Protein AF-A0A255Z8L6-F1 (afdb_monomer_lite)

Foldseek 3Di:
DPVVVVVVVCVVVVVVVVVVLVVLLVVLVVLLVVLLVVLVVCVVVVVPPLSVLSPVLSVVLVCLSVCVVVVVHDSLNSSLVSLVSSLVSLQSVLVVVVVVVDDPSSVVSNVSSVVSNVVSVVSVVVVVVVVVVD

Sequence (134 aa):
MAIGYLLLDKKYFGVKKKKTQKLETALHLLTVLVLLLKAFDLYRRDQYIPATIISVLAATALIIITFRRRLGMRSRKAGITCFYLEAPALMAVALVLHREGNEFLPLMFFIAAVIYPVAGFIASKKFKQIKNLY

Structure (mmCIF, N/CA/C/O backbone):
data_AF-A0A255Z8L6-F1
#
_entry.id   AF-A0A255Z8L6-F1
#
loop_
_atom_site.group_PDB
_atom_site.id
_atom_site.type_symbol
_atom_site.label_atom_id
_atom_site.label_alt_id
_atom_site.label_comp_id
_atom_site.label_asym_id
_atom_site.label_entity_id
_atom_site.label_seq_id
_atom_site.pdbx_PDB_ins_code
_atom_site.Cartn_x
_atom_site.Cartn_y
_atom_site.Cartn_z
_atom_site.occupancy
_atom_site.B_iso_or_equiv
_atom_site.auth_seq_id
_atom_site.auth_comp_id
_atom_site.auth_asym_id
_atom_site.auth_atom_id
_atom_site.pdbx_PDB_model_num
ATOM 1 N N . MET A 1 1 ? -23.089 11.102 42.057 1.00 49.28 1 MET A N 1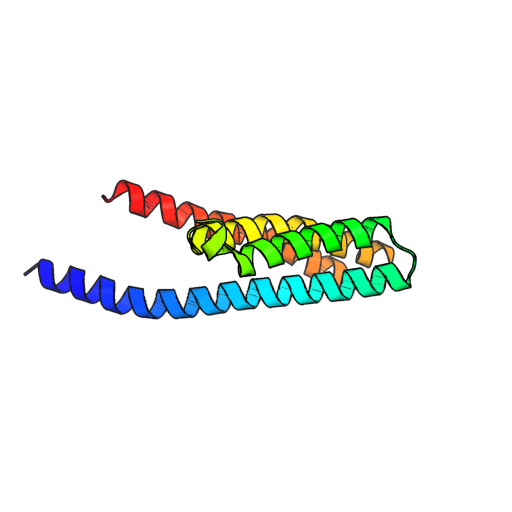
ATOM 2 C CA . MET A 1 1 ? -22.688 12.095 41.026 1.00 49.28 1 MET A CA 1
ATOM 3 C C . MET A 1 1 ? -21.655 11.593 39.996 1.00 49.28 1 MET A C 1
ATOM 5 O O . MET A 1 1 ? -21.303 12.355 39.109 1.00 49.28 1 MET A O 1
ATOM 9 N N . ALA A 1 2 ? -21.202 10.328 40.029 1.00 51.81 2 ALA A N 1
ATOM 10 C CA . ALA A 1 2 ? -20.183 9.811 39.094 1.00 51.81 2 ALA A CA 1
ATOM 11 C C . ALA A 1 2 ? -20.737 9.248 37.760 1.00 51.81 2 ALA A C 1
ATOM 13 O O . ALA A 1 2 ? -20.011 9.135 36.777 1.00 51.81 2 ALA A O 1
ATOM 14 N N . ILE A 1 3 ? -22.036 8.931 37.691 1.00 50.50 3 ILE A N 1
ATOM 15 C CA . ILE A 1 3 ? -22.658 8.275 36.522 1.00 50.50 3 ILE A CA 1
ATOM 16 C C . ILE A 1 3 ? -22.857 9.256 35.345 1.00 50.50 3 ILE A C 1
ATOM 18 O O . ILE A 1 3 ? -22.773 8.862 34.182 1.00 50.50 3 ILE A O 1
ATOM 22 N N . GLY A 1 4 ? -23.044 10.552 35.628 1.00 46.31 4 GLY A N 1
ATOM 23 C CA . GLY A 1 4 ? -23.244 11.588 34.604 1.00 46.31 4 GLY A CA 1
ATOM 24 C C . GLY A 1 4 ? -22.004 11.864 33.742 1.00 46.31 4 GLY A C 1
ATOM 25 O O . GLY A 1 4 ? -22.123 12.029 32.528 1.00 46.31 4 GLY A O 1
ATOM 26 N N . TYR A 1 5 ? -20.804 11.820 34.332 1.00 42.59 5 TYR A N 1
ATOM 27 C CA . TYR A 1 5 ? -19.543 12.023 33.605 1.00 42.59 5 TYR A CA 1
ATOM 28 C C . TYR A 1 5 ? -19.230 10.871 32.635 1.00 42.59 5 TYR A C 1
ATOM 30 O O . TYR A 1 5 ? -18.734 11.100 31.533 1.00 42.59 5 TYR A O 1
ATOM 38 N N . LEU A 1 6 ? -19.616 9.641 32.983 1.00 46.41 6 LEU A N 1
ATOM 39 C CA . LEU A 1 6 ? -19.406 8.442 32.161 1.00 46.41 6 LEU A CA 1
ATOM 40 C C . LEU A 1 6 ? -20.286 8.414 30.894 1.00 46.41 6 LEU A C 1
ATOM 42 O O . LEU A 1 6 ? -19.901 7.851 29.865 1.00 46.41 6 LEU A O 1
ATOM 46 N N . LEU A 1 7 ? -21.462 9.046 30.947 1.00 49.44 7 LEU A N 1
ATOM 47 C CA . LEU A 1 7 ? -22.374 9.173 29.804 1.00 49.44 7 LEU A CA 1
ATOM 48 C C . LEU A 1 7 ? -21.977 10.312 28.857 1.00 49.44 7 LEU A C 1
ATOM 50 O O . LEU A 1 7 ? -22.096 10.155 27.638 1.00 49.44 7 LEU A O 1
ATOM 54 N N . LEU A 1 8 ? -21.455 11.421 29.391 1.00 47.28 8 LEU A N 1
ATOM 55 C CA . LEU A 1 8 ? -20.916 12.521 28.585 1.00 47.28 8 LEU A CA 1
ATOM 56 C C . LEU A 1 8 ? -19.655 12.091 27.822 1.00 47.28 8 LEU A C 1
ATOM 58 O O . LEU A 1 8 ? -19.570 12.324 26.614 1.00 47.28 8 LEU A O 1
ATOM 62 N N . ASP A 1 9 ? -18.744 11.355 28.461 1.00 46.28 9 ASP A N 1
ATOM 63 C CA . ASP A 1 9 ? -17.517 10.882 27.809 1.00 46.28 9 ASP A CA 1
ATOM 64 C C . ASP A 1 9 ? -17.811 9.908 26.646 1.00 46.28 9 ASP A C 1
ATOM 66 O O . ASP A 1 9 ? -17.288 10.053 25.537 1.00 46.28 9 ASP A O 1
ATOM 70 N N . LYS A 1 10 ? -18.779 8.990 26.811 1.00 46.03 10 LYS A N 1
ATOM 71 C CA . LYS A 1 10 ? -19.245 8.100 25.725 1.00 46.03 10 LYS A CA 1
ATOM 72 C C . LYS A 1 10 ? -19.854 8.857 24.538 1.00 46.03 10 LYS A C 1
ATOM 74 O O . LYS A 1 10 ? -19.635 8.457 23.389 1.00 46.03 10 LYS A O 1
ATOM 79 N N . LYS A 1 11 ? -20.614 9.931 24.784 1.00 43.19 11 LYS A N 1
ATOM 80 C CA . LYS A 1 11 ? -21.316 10.686 23.730 1.00 43.19 11 LYS A CA 1
ATOM 81 C C . LYS A 1 11 ? -20.349 11.567 22.928 1.00 43.19 11 LYS A C 1
ATOM 83 O O . LYS A 1 11 ? -20.426 11.571 21.699 1.00 43.19 11 LYS A O 1
ATOM 88 N N . TYR A 1 12 ? -19.373 12.208 23.578 1.00 42.62 12 TYR A N 1
ATOM 89 C CA . TYR A 1 12 ? -18.358 13.030 22.901 1.00 42.62 12 TYR A CA 1
ATOM 90 C C . TYR A 1 12 ? -17.265 12.196 22.200 1.00 42.62 12 TYR A C 1
ATOM 92 O O . TYR A 1 12 ? -16.872 12.525 21.074 1.00 42.62 12 TYR A O 1
ATOM 100 N N . PHE A 1 13 ? -16.839 11.053 22.759 1.00 45.03 13 PHE A N 1
ATOM 101 C CA . PHE A 1 13 ? -15.928 10.135 22.054 1.00 45.03 13 PHE A CA 1
ATOM 102 C C . PHE A 1 13 ? -16.596 9.385 20.894 1.00 45.03 13 PHE A C 1
ATOM 104 O O . PHE A 1 13 ? -15.925 9.048 19.913 1.00 45.03 13 PHE A O 1
ATOM 111 N N . GLY A 1 14 ? -17.904 9.122 20.969 1.00 43.81 14 GLY A N 1
ATOM 112 C CA . GLY A 1 14 ? -18.655 8.422 19.922 1.00 43.81 14 GLY A CA 1
ATOM 113 C C . GLY A 1 14 ? -18.737 9.192 18.598 1.00 43.81 14 GLY A C 1
ATOM 114 O O . GLY A 1 14 ? -18.642 8.587 17.527 1.00 43.81 14 GLY A O 1
ATOM 115 N N . VAL A 1 15 ? -18.851 10.525 18.651 1.00 43.09 15 VAL A N 1
ATOM 116 C CA . VAL A 1 15 ? -18.950 11.385 17.456 1.00 43.09 15 VAL A CA 1
ATOM 117 C C . VAL A 1 15 ? -17.577 11.610 16.805 1.00 43.09 15 VAL A C 1
ATOM 119 O O . VAL A 1 15 ? -17.466 11.518 15.580 1.00 43.09 15 VAL A O 1
ATOM 122 N N . LYS A 1 16 ? -16.504 11.793 17.598 1.00 50.25 16 LYS A N 1
ATOM 123 C CA . LYS A 1 16 ? -15.120 11.854 17.078 1.00 50.25 16 LYS A CA 1
ATOM 124 C C . LYS A 1 16 ? -14.688 10.532 16.427 1.00 50.25 16 LYS A C 1
ATOM 126 O O . LYS A 1 16 ? -14.141 10.556 15.326 1.00 50.25 16 LYS A O 1
ATOM 131 N N . LYS A 1 17 ? -15.012 9.380 17.037 1.00 54.88 17 LYS A N 1
ATOM 132 C CA . LYS A 1 17 ? -14.676 8.041 16.503 1.00 54.88 17 LYS A CA 1
ATOM 133 C C . LYS A 1 17 ? -15.266 7.756 15.118 1.00 54.88 17 LYS A C 1
ATOM 135 O O . LYS A 1 17 ? -14.620 7.099 14.306 1.00 54.88 17 LYS A O 1
AT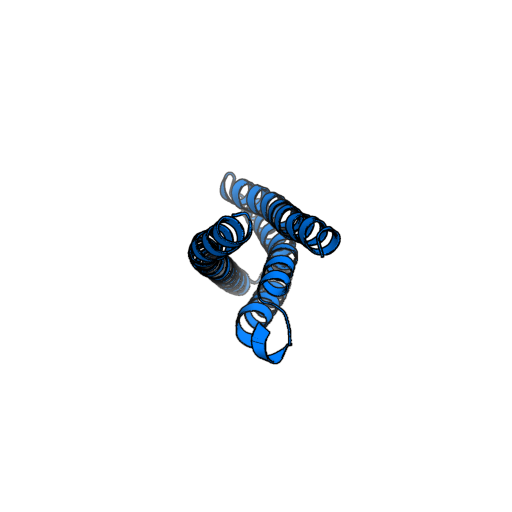OM 140 N N . LYS A 1 18 ? -16.484 8.231 14.826 1.00 61.25 18 LYS A N 1
ATOM 141 C CA . LYS A 1 18 ? -17.123 7.999 13.516 1.00 61.25 18 LYS A CA 1
ATOM 142 C C . LYS A 1 18 ? -16.447 8.784 12.389 1.00 61.25 18 LYS A C 1
ATOM 144 O O . LYS A 1 18 ? -16.321 8.256 11.286 1.00 61.25 18 LYS A O 1
ATOM 149 N N . LYS A 1 19 ? -16.000 10.021 12.650 1.00 69.94 19 LYS A N 1
ATOM 150 C CA . LYS A 1 19 ? -15.289 10.837 11.648 1.00 69.94 19 LYS A CA 1
ATOM 151 C C . LYS A 1 19 ? -13.911 10.253 11.322 1.00 69.94 19 LYS A C 1
ATOM 153 O O . LYS A 1 19 ? -13.592 10.110 10.146 1.00 69.94 19 LYS A O 1
ATOM 158 N N . THR A 1 20 ? -13.148 9.826 12.332 1.00 75.31 20 THR A N 1
ATOM 159 C CA . THR A 1 20 ? -11.819 9.222 12.117 1.00 75.31 20 THR A CA 1
ATOM 160 C C . THR A 1 20 ? -11.897 7.916 11.330 1.00 75.31 20 THR A C 1
ATOM 162 O O . THR A 1 20 ? -11.067 7.677 10.465 1.00 75.31 20 THR A O 1
ATOM 165 N N . GLN A 1 21 ? -12.933 7.103 11.556 1.00 80.19 21 GLN A N 1
ATOM 166 C CA . GLN A 1 21 ? -13.110 5.836 10.842 1.00 80.19 21 GLN A CA 1
ATOM 167 C C . GLN A 1 21 ? -13.451 6.023 9.352 1.00 80.19 21 GLN A C 1
ATOM 169 O O . GLN A 1 21 ? -13.038 5.218 8.515 1.00 80.19 21 GLN A O 1
ATOM 174 N N . LYS A 1 22 ? -14.216 7.070 9.007 1.00 86.31 22 LYS A N 1
ATOM 175 C CA . LYS A 1 22 ? -14.480 7.421 7.603 1.00 86.31 22 LYS A CA 1
ATOM 176 C C . LYS A 1 22 ? -13.199 7.870 6.904 1.00 86.31 22 LYS A C 1
ATOM 178 O O . LYS A 1 22 ? -12.953 7.417 5.795 1.00 86.31 22 LYS A O 1
ATOM 183 N N . LEU A 1 23 ? -12.388 8.694 7.572 1.00 88.31 23 LEU A N 1
ATOM 184 C CA . LEU A 1 23 ? -11.101 9.152 7.048 1.00 88.31 23 LEU A CA 1
ATOM 185 C C . LEU A 1 23 ? -10.127 7.984 6.837 1.00 88.31 23 LEU A C 1
ATOM 187 O O . LEU A 1 23 ? -9.535 7.882 5.775 1.00 88.31 23 LEU A O 1
ATOM 191 N N . GLU A 1 24 ? -10.022 7.069 7.803 1.00 89.06 24 GLU A N 1
ATOM 192 C CA . GLU A 1 24 ? -9.200 5.854 7.692 1.00 89.06 24 GLU A CA 1
ATOM 193 C C . GLU A 1 24 ? -9.652 4.977 6.516 1.00 89.06 24 GLU A C 1
ATOM 195 O O . GLU A 1 24 ? -8.843 4.559 5.697 1.00 89.06 24 GLU A O 1
ATOM 200 N N . THR A 1 25 ? -10.965 4.761 6.368 1.00 90.81 25 THR A N 1
ATOM 201 C CA . THR A 1 25 ? -11.499 3.998 5.226 1.00 90.81 25 THR A CA 1
ATOM 202 C C . THR A 1 25 ? -11.209 4.702 3.894 1.00 90.81 25 THR A C 1
ATOM 204 O O . THR A 1 25 ? -10.882 4.035 2.918 1.00 90.81 25 THR A O 1
ATOM 207 N N . ALA A 1 26 ? -11.321 6.034 3.846 1.00 93.50 26 ALA A N 1
ATOM 208 C CA . ALA A 1 26 ? -11.014 6.818 2.652 1.00 93.50 26 ALA A CA 1
ATOM 209 C C . ALA A 1 26 ? -9.520 6.776 2.304 1.00 93.50 26 ALA A C 1
ATOM 211 O O . ALA A 1 26 ? -9.186 6.670 1.129 1.00 93.50 26 ALA A O 1
ATOM 212 N N . LEU A 1 27 ? -8.640 6.800 3.311 1.00 94.81 27 LEU A N 1
ATOM 213 C CA . LEU A 1 27 ? -7.197 6.667 3.132 1.00 94.81 27 LEU A CA 1
ATOM 214 C C . LEU A 1 27 ? -6.854 5.321 2.489 1.00 94.81 27 LEU A C 1
ATOM 216 O O . LEU A 1 27 ? -6.220 5.310 1.444 1.00 94.81 27 LEU A O 1
ATOM 220 N N . HIS A 1 28 ? -7.337 4.209 3.049 1.00 95.38 28 HIS A N 1
ATOM 221 C CA . HIS A 1 28 ? -7.113 2.880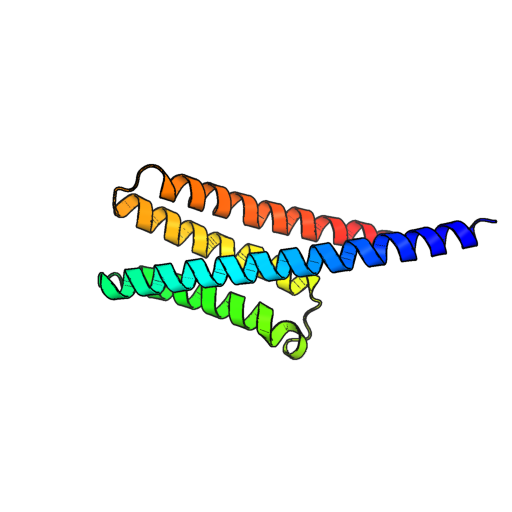 2.471 1.00 95.38 28 HIS A CA 1
ATOM 222 C C . HIS A 1 28 ? -7.659 2.769 1.042 1.00 95.38 28 HIS A C 1
ATOM 224 O O . HIS A 1 28 ? -6.996 2.245 0.154 1.00 95.38 28 HIS A O 1
ATOM 230 N N . LEU A 1 29 ? -8.853 3.317 0.786 1.00 96.06 29 LEU A N 1
ATOM 231 C CA . LEU A 1 29 ? -9.436 3.319 -0.556 1.00 96.06 29 LEU A CA 1
ATOM 232 C C . LEU A 1 29 ? -8.574 4.109 -1.555 1.00 96.06 29 LEU A C 1
ATOM 234 O O . LEU A 1 29 ? -8.360 3.646 -2.673 1.00 96.06 29 LEU A O 1
ATOM 238 N N . LEU A 1 30 ? -8.062 5.274 -1.146 1.00 96.88 30 LEU A N 1
ATOM 239 C CA . LEU A 1 30 ? -7.160 6.086 -1.960 1.00 96.88 30 LEU A CA 1
ATOM 240 C C . LEU A 1 30 ? -5.847 5.344 -2.233 1.00 96.88 30 LEU A C 1
ATOM 242 O O . LEU A 1 30 ? -5.392 5.308 -3.372 1.00 96.88 30 LEU A O 1
ATOM 246 N N . THR A 1 31 ? -5.268 4.707 -1.216 1.00 96.81 31 THR A N 1
ATOM 247 C CA . THR A 1 31 ? -4.032 3.927 -1.347 1.00 96.81 31 THR A CA 1
ATOM 248 C C . THR A 1 31 ? -4.213 2.758 -2.303 1.00 96.81 31 THR A C 1
ATOM 250 O O . THR A 1 31 ? -3.411 2.588 -3.217 1.00 96.81 31 THR A O 1
ATOM 253 N N . VAL A 1 32 ? -5.298 1.997 -2.165 1.00 97.62 32 VAL A N 1
ATOM 254 C CA . VAL A 1 32 ? -5.641 0.911 -3.091 1.00 97.62 32 VAL A CA 1
ATOM 255 C C . VAL A 1 32 ? -5.799 1.428 -4.520 1.00 97.62 32 VAL A C 1
ATOM 257 O O . VAL A 1 32 ? -5.279 0.808 -5.444 1.00 97.62 32 VAL A O 1
ATOM 260 N N . LEU A 1 33 ? -6.463 2.571 -4.717 1.00 97.50 33 LEU A N 1
ATOM 261 C CA . LEU A 1 33 ? -6.611 3.170 -6.043 1.00 97.50 33 LEU A CA 1
ATOM 262 C C . LEU A 1 33 ? -5.248 3.524 -6.657 1.00 97.50 33 LEU A C 1
ATOM 264 O O . LEU A 1 33 ? -4.991 3.176 -7.807 1.00 97.50 33 LEU A O 1
ATOM 268 N N . VAL A 1 34 ? -4.354 4.152 -5.887 1.00 97.44 34 VAL A N 1
ATOM 269 C CA . VAL A 1 34 ? -2.988 4.480 -6.332 1.00 97.44 34 VAL A CA 1
ATOM 270 C C . VAL A 1 34 ? -2.194 3.215 -6.679 1.00 97.44 34 VAL A C 1
ATOM 272 O O . VAL A 1 34 ? -1.533 3.176 -7.717 1.00 97.44 34 VAL A O 1
ATOM 275 N N . LEU A 1 35 ? -2.289 2.161 -5.861 1.00 97.81 35 LEU A N 1
ATOM 276 C CA . LEU A 1 35 ? -1.625 0.880 -6.122 1.00 97.81 35 LEU A CA 1
ATOM 277 C C . LEU A 1 35 ? -2.145 0.215 -7.403 1.00 97.81 35 LEU A C 1
ATOM 279 O O . LEU A 1 35 ? -1.346 -0.279 -8.194 1.00 97.81 35 LEU A O 1
ATOM 283 N N . LEU A 1 36 ? -3.460 0.230 -7.638 1.00 97.88 36 LEU A N 1
ATOM 284 C CA . LEU A 1 36 ? -4.062 -0.320 -8.857 1.00 97.88 36 LEU A CA 1
ATOM 285 C C . LEU A 1 36 ? -3.649 0.468 -10.104 1.00 97.88 36 LEU A C 1
ATOM 287 O O . LEU A 1 36 ? -3.311 -0.141 -11.117 1.00 97.88 36 LEU A O 1
ATOM 291 N N . LEU A 1 37 ? -3.617 1.802 -10.024 1.00 97.75 37 LEU A N 1
ATOM 292 C CA . LEU A 1 37 ? -3.129 2.648 -11.116 1.00 97.75 37 LEU A CA 1
ATOM 293 C C . LEU A 1 37 ? -1.658 2.358 -11.432 1.00 97.75 37 LEU A C 1
ATOM 295 O O . LEU A 1 37 ? -1.304 2.220 -12.603 1.00 97.75 37 LEU A O 1
ATOM 299 N N . LYS A 1 38 ? -0.806 2.203 -10.409 1.00 96.94 38 LYS A N 1
ATOM 300 C CA . LYS A 1 38 ? 0.604 1.860 -10.633 1.00 96.94 38 LYS A CA 1
ATOM 301 C C . LYS A 1 38 ? 0.767 0.438 -11.169 1.00 96.94 38 LYS A C 1
ATOM 303 O O . LYS A 1 38 ? 1.570 0.237 -12.070 1.00 96.94 38 LYS A O 1
ATOM 308 N N . ALA A 1 39 ? -0.006 -0.536 -10.689 1.00 97.81 39 ALA A N 1
ATOM 309 C CA . ALA A 1 39 ? 0.000 -1.887 -11.250 1.00 97.81 39 ALA A CA 1
ATOM 310 C C . ALA A 1 39 ? -0.401 -1.885 -12.735 1.00 97.81 39 ALA A C 1
ATOM 312 O O . ALA A 1 39 ? 0.228 -2.566 -13.538 1.00 97.81 39 ALA A O 1
ATOM 313 N N . PHE A 1 40 ? -1.399 -1.081 -13.116 1.00 98.06 40 PHE A N 1
ATOM 314 C CA . PHE A 1 40 ? -1.801 -0.914 -14.512 1.00 98.06 40 PHE A CA 1
ATOM 315 C C . PHE A 1 40 ? -0.695 -0.285 -15.374 1.00 98.06 40 PHE A C 1
ATOM 317 O O . PHE A 1 40 ? -0.407 -0.794 -16.455 1.00 98.06 40 PHE A O 1
ATOM 324 N N . ASP A 1 41 ? -0.028 0.769 -14.890 1.00 97.38 41 ASP A N 1
ATOM 325 C CA . ASP A 1 41 ? 1.158 1.345 -15.549 1.00 97.38 41 ASP A CA 1
ATOM 326 C C . ASP A 1 41 ? 2.275 0.301 -15.722 1.00 97.38 41 ASP A C 1
ATOM 328 O O . ASP A 1 41 ? 2.877 0.218 -16.788 1.00 97.38 41 ASP A O 1
ATOM 332 N N . LEU A 1 42 ? 2.497 -0.566 -14.730 1.00 97.31 42 LEU A N 1
ATOM 333 C CA . LEU A 1 42 ? 3.504 -1.629 -14.814 1.00 97.31 42 LEU A CA 1
ATOM 334 C C . LEU A 1 42 ? 3.151 -2.727 -15.818 1.00 97.31 42 LEU A C 1
ATOM 336 O O . LEU A 1 42 ? 4.038 -3.188 -16.534 1.00 97.31 42 LEU A O 1
ATOM 340 N N . TYR A 1 43 ? 1.875 -3.106 -15.924 1.00 98.19 43 TYR A N 1
ATOM 341 C CA . TYR A 1 43 ? 1.420 -4.017 -16.977 1.00 98.19 43 TYR A CA 1
ATOM 342 C C . TYR A 1 43 ? 1.660 -3.437 -18.373 1.00 98.19 43 TYR A C 1
ATOM 344 O O . TYR A 1 43 ? 2.055 -4.171 -19.271 1.00 98.19 43 TYR A O 1
ATOM 352 N N . ARG A 1 44 ? 1.490 -2.120 -18.557 1.00 97.75 44 ARG A N 1
ATOM 353 C CA . ARG A 1 44 ? 1.781 -1.448 -19.836 1.00 97.75 44 ARG A CA 1
ATOM 354 C C . ARG A 1 44 ? 3.270 -1.393 -20.184 1.00 97.75 44 ARG A C 1
ATOM 356 O O . ARG A 1 44 ? 3.591 -1.146 -21.340 1.00 97.75 44 ARG A O 1
ATOM 363 N N . ARG A 1 45 ? 4.155 -1.576 -19.201 1.00 95.69 45 ARG A N 1
ATOM 364 C CA . ARG A 1 45 ? 5.621 -1.572 -19.353 1.00 95.69 45 ARG A CA 1
ATOM 365 C C . ARG A 1 45 ? 6.219 -2.983 -19.350 1.00 95.69 45 ARG A C 1
ATOM 367 O O . ARG A 1 45 ? 7.410 -3.128 -19.090 1.00 95.69 45 ARG A O 1
ATOM 374 N N . ASP A 1 46 ? 5.392 -4.014 -19.532 1.00 96.50 46 ASP A N 1
ATOM 375 C CA . ASP A 1 46 ? 5.790 -5.429 -19.516 1.00 96.50 46 ASP A CA 1
ATOM 376 C C . ASP A 1 46 ? 6.447 -5.900 -18.202 1.00 96.50 46 ASP A C 1
ATOM 378 O O . ASP A 1 46 ? 7.102 -6.942 -18.134 1.00 96.50 46 ASP A O 1
ATOM 382 N N . GLN A 1 47 ? 6.240 -5.172 -17.100 1.00 96.12 47 GLN A N 1
ATOM 383 C CA . GLN A 1 47 ? 6.746 -5.540 -15.776 1.00 96.12 47 GLN A CA 1
ATOM 384 C C . GLN A 1 47 ? 5.723 -6.401 -15.022 1.00 96.12 47 GLN A C 1
ATOM 386 O O . GLN A 1 47 ? 5.222 -6.037 -13.956 1.00 96.12 47 GLN A O 1
ATOM 391 N N . TYR A 1 48 ? 5.416 -7.575 -15.577 1.00 96.94 48 TYR A N 1
ATOM 392 C CA . TYR A 1 48 ? 4.332 -8.449 -15.110 1.00 96.94 48 TYR A CA 1
ATOM 393 C C . TYR A 1 48 ? 4.488 -8.922 -13.662 1.00 96.94 48 TYR A C 1
ATOM 395 O O . TYR A 1 48 ? 3.511 -8.948 -12.914 1.00 96.94 48 TYR A O 1
ATOM 403 N N . ILE A 1 49 ? 5.706 -9.275 -13.241 1.00 96.38 49 ILE A N 1
ATOM 404 C CA . ILE A 1 49 ? 5.964 -9.798 -11.890 1.00 96.38 49 ILE A CA 1
ATOM 405 C C . ILE A 1 49 ? 5.598 -8.763 -10.809 1.00 96.38 49 ILE A C 1
ATOM 407 O O . ILE A 1 49 ? 4.720 -9.055 -9.991 1.00 96.38 49 ILE A O 1
ATOM 411 N N . PRO A 1 50 ? 6.191 -7.549 -10.778 1.00 96.19 50 PRO A N 1
ATOM 412 C CA . PRO A 1 50 ? 5.819 -6.555 -9.774 1.00 96.19 50 PRO A CA 1
ATOM 413 C C . PRO A 1 50 ? 4.369 -6.083 -9.934 1.00 96.19 50 PRO A C 1
ATOM 415 O O . PRO A 1 50 ? 3.697 -5.883 -8.922 1.00 96.19 50 PRO A O 1
ATOM 418 N N . ALA A 1 51 ? 3.859 -5.971 -11.169 1.00 97.44 51 ALA A N 1
ATOM 419 C CA . ALA A 1 51 ? 2.462 -5.617 -11.418 1.00 97.44 51 ALA A CA 1
ATOM 420 C C . ALA A 1 51 ? 1.495 -6.613 -10.760 1.00 97.44 51 ALA A C 1
ATOM 422 O O . ALA A 1 51 ? 0.548 -6.205 -10.086 1.00 97.44 51 ALA A O 1
ATOM 423 N N . THR A 1 52 ? 1.772 -7.913 -10.883 1.00 97.81 52 THR A N 1
ATOM 424 C CA . THR A 1 52 ? 0.954 -8.981 -10.295 1.00 97.81 52 THR A CA 1
ATOM 425 C C . THR A 1 52 ? 0.993 -8.930 -8.771 1.00 97.81 52 THR A C 1
ATOM 427 O O . THR A 1 52 ? -0.058 -8.965 -8.134 1.00 97.81 52 THR A O 1
ATOM 430 N N . ILE A 1 53 ? 2.180 -8.776 -8.169 1.00 97.50 53 ILE A N 1
ATOM 431 C CA . ILE A 1 53 ? 2.332 -8.692 -6.705 1.00 97.50 53 ILE A CA 1
ATOM 432 C C . ILE A 1 53 ? 1.543 -7.501 -6.145 1.00 97.50 53 ILE A C 1
ATOM 434 O O . ILE A 1 53 ? 0.756 -7.659 -5.209 1.00 97.50 53 ILE A O 1
ATOM 438 N N . ILE A 1 54 ? 1.716 -6.314 -6.738 1.00 97.88 54 ILE A N 1
ATOM 439 C CA . ILE A 1 54 ? 1.017 -5.097 -6.306 1.00 97.88 54 ILE A CA 1
ATOM 440 C C . ILE A 1 54 ? -0.495 -5.252 -6.504 1.00 97.88 54 ILE A C 1
ATOM 442 O O . ILE A 1 54 ? -1.267 -4.917 -5.606 1.00 97.88 54 ILE A O 1
ATOM 446 N N . SER A 1 55 ? -0.925 -5.801 -7.644 1.00 97.81 55 SER A N 1
ATOM 447 C CA . SER A 1 55 ? -2.338 -6.017 -7.959 1.00 97.81 55 SER A CA 1
ATOM 448 C C . SER A 1 55 ? -3.013 -6.974 -6.972 1.00 97.81 55 SER A C 1
ATOM 450 O O . SER A 1 55 ? -4.081 -6.649 -6.456 1.00 97.81 55 SER A O 1
ATOM 452 N N . VAL A 1 56 ? -2.377 -8.100 -6.629 1.00 98.25 56 VAL A N 1
ATOM 453 C CA . VAL A 1 56 ? -2.913 -9.071 -5.658 1.00 98.25 56 VAL A CA 1
ATOM 454 C C . VAL A 1 56 ? -3.040 -8.452 -4.266 1.00 98.25 56 VAL A C 1
ATOM 456 O O . VAL A 1 56 ? -4.076 -8.611 -3.614 1.00 98.25 56 VAL A O 1
ATOM 459 N N . LEU A 1 57 ? -2.032 -7.702 -3.807 1.00 97.69 57 LEU A N 1
ATOM 460 C CA . LEU A 1 57 ? -2.084 -7.022 -2.508 1.00 97.69 57 LEU A CA 1
ATOM 461 C C . LEU A 1 57 ? -3.180 -5.949 -2.473 1.00 97.69 57 LEU A C 1
ATOM 463 O O . LEU A 1 57 ? -3.973 -5.907 -1.529 1.00 97.69 57 LEU A O 1
ATOM 467 N N . ALA A 1 58 ? -3.276 -5.128 -3.522 1.00 97.75 58 ALA A N 1
ATOM 468 C CA . ALA A 1 58 ? -4.297 -4.091 -3.641 1.00 97.75 58 ALA A CA 1
ATOM 469 C C . ALA A 1 58 ? -5.714 -4.685 -3.720 1.00 97.75 58 ALA A C 1
ATOM 471 O O . ALA A 1 58 ? -6.620 -4.216 -3.031 1.00 97.75 58 ALA A O 1
ATOM 472 N N . ALA A 1 59 ? -5.905 -5.758 -4.494 1.00 97.75 59 ALA A N 1
ATOM 473 C CA . ALA A 1 59 ? -7.175 -6.474 -4.583 1.00 97.75 59 ALA A CA 1
ATOM 474 C C . ALA A 1 59 ? -7.571 -7.090 -3.234 1.00 97.75 59 ALA A C 1
ATOM 476 O O . ALA A 1 59 ? -8.720 -6.968 -2.813 1.00 97.75 59 ALA A O 1
ATOM 477 N N . THR A 1 60 ? -6.618 -7.684 -2.510 1.00 97.56 60 THR A N 1
ATOM 478 C CA . THR A 1 60 ? -6.863 -8.242 -1.171 1.00 97.56 60 THR A CA 1
ATOM 479 C C . THR A 1 60 ? -7.301 -7.153 -0.189 1.00 97.56 60 THR A C 1
ATOM 481 O O . THR A 1 60 ? -8.296 -7.322 0.521 1.00 97.56 60 THR A O 1
ATOM 484 N N . ALA A 1 61 ? -6.619 -6.003 -0.181 1.00 96.75 61 ALA A N 1
ATOM 485 C CA . ALA A 1 61 ? -7.010 -4.856 0.636 1.00 96.75 61 ALA A CA 1
ATOM 486 C C . ALA A 1 61 ? -8.413 -4.339 0.257 1.00 96.75 61 ALA A C 1
ATOM 488 O O . ALA A 1 61 ? -9.250 -4.130 1.139 1.00 96.75 61 ALA A O 1
ATOM 489 N N . LEU A 1 62 ? -8.720 -4.225 -1.040 1.00 96.88 62 LEU A N 1
ATOM 490 C CA . LEU A 1 62 ? -10.038 -3.812 -1.534 1.00 96.88 62 LEU A CA 1
ATOM 491 C C . LEU A 1 62 ? -11.154 -4.763 -1.088 1.00 96.88 62 LEU A C 1
ATOM 493 O O . LEU A 1 62 ? -12.217 -4.314 -0.646 1.00 96.88 62 LEU A O 1
ATOM 497 N N . ILE A 1 63 ? -10.911 -6.074 -1.175 1.00 97.00 63 ILE A N 1
ATOM 498 C CA . ILE A 1 63 ? -11.842 -7.111 -0.722 1.00 97.00 63 ILE A CA 1
ATOM 499 C C . ILE A 1 63 ? -12.099 -6.958 0.776 1.00 97.00 63 ILE A C 1
ATOM 501 O O . ILE A 1 63 ? -13.256 -6.946 1.195 1.00 97.00 63 ILE A O 1
ATOM 505 N N . ILE A 1 64 ? -11.056 -6.773 1.589 1.00 96.00 64 ILE A N 1
ATOM 506 C CA . ILE A 1 64 ? -11.209 -6.588 3.038 1.00 96.00 64 ILE A CA 1
ATOM 507 C C . ILE A 1 64 ? -12.030 -5.332 3.340 1.00 96.00 64 ILE A C 1
ATOM 509 O O . ILE A 1 64 ? -12.961 -5.393 4.144 1.00 96.00 64 ILE A O 1
ATOM 513 N N . ILE A 1 65 ? -11.749 -4.203 2.683 1.00 94.19 65 ILE A N 1
ATOM 514 C CA . ILE A 1 65 ? -12.466 -2.937 2.906 1.00 94.19 65 ILE A CA 1
ATOM 515 C C . ILE A 1 65 ? -13.949 -3.073 2.540 1.00 94.19 65 ILE A C 1
ATOM 517 O O . ILE A 1 65 ? -14.822 -2.671 3.319 1.00 94.19 65 ILE A O 1
ATOM 521 N N . THR A 1 66 ? -14.228 -3.670 1.381 1.00 94.44 66 THR A N 1
ATOM 522 C CA . THR A 1 66 ? -15.570 -3.764 0.790 1.00 94.44 66 THR A CA 1
ATOM 523 C C . THR A 1 66 ? -16.415 -4.828 1.488 1.00 94.44 66 THR A C 1
ATOM 525 O O . THR A 1 66 ? -17.558 -4.581 1.880 1.00 94.44 66 THR A O 1
ATOM 528 N N . PHE A 1 67 ? -15.835 -6.004 1.730 1.00 95.50 67 PHE A N 1
ATOM 529 C CA . PHE A 1 67 ? -16.526 -7.169 2.276 1.00 95.50 67 PHE A CA 1
ATOM 530 C C . PHE A 1 67 ? -16.318 -7.377 3.778 1.00 95.50 67 PHE A C 1
ATOM 532 O O . PHE A 1 67 ? -16.779 -8.387 4.306 1.00 95.50 67 PHE A O 1
ATOM 539 N N . ARG A 1 68 ? -15.747 -6.417 4.524 1.00 93.25 68 ARG A N 1
ATOM 540 C CA . ARG A 1 68 ? -15.562 -6.527 5.993 1.00 93.25 68 ARG A CA 1
ATOM 541 C C . ARG A 1 68 ? -16.802 -6.994 6.760 1.00 93.25 68 ARG A C 1
ATOM 543 O O . ARG A 1 68 ? -16.670 -7.720 7.739 1.00 93.25 68 ARG A O 1
ATOM 550 N N . ARG A 1 69 ? -18.005 -6.582 6.324 1.00 89.81 69 ARG A N 1
ATOM 551 C CA . ARG A 1 69 ? -19.277 -7.003 6.940 1.00 89.81 69 ARG A CA 1
ATOM 552 C C . ARG A 1 69 ? -19.564 -8.487 6.703 1.00 89.81 69 ARG A C 1
ATOM 554 O O . ARG A 1 69 ? -20.008 -9.151 7.629 1.00 89.81 69 ARG A O 1
ATOM 561 N N . ARG A 1 70 ? -19.289 -8.997 5.497 1.00 93.75 70 ARG A N 1
ATOM 562 C CA . ARG A 1 70 ? -19.463 -10.418 5.148 1.00 93.75 70 ARG A CA 1
ATOM 563 C C . ARG A 1 70 ? -18.390 -11.299 5.786 1.00 93.75 70 ARG A C 1
ATOM 565 O O . ARG A 1 70 ? -18.694 -12.399 6.213 1.00 93.75 70 ARG A O 1
ATOM 572 N N . LEU A 1 71 ? -17.171 -10.780 5.933 1.00 89.19 71 LEU A N 1
AT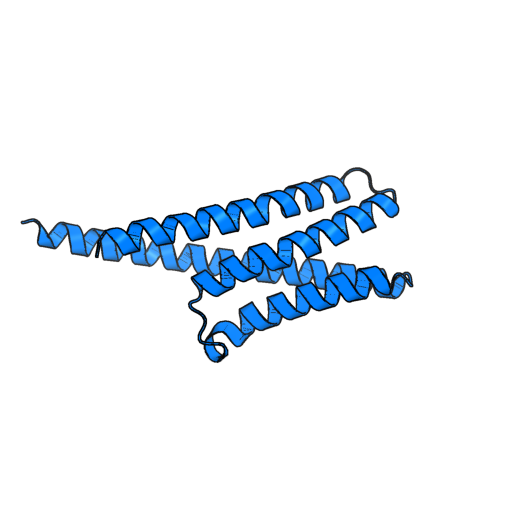OM 573 C CA . LEU A 1 71 ? -16.056 -11.465 6.597 1.00 89.19 71 LEU A CA 1
ATOM 574 C C . LEU A 1 71 ? -16.190 -11.515 8.134 1.00 89.19 71 LEU A C 1
ATOM 576 O O . LEU A 1 71 ? -15.287 -11.995 8.813 1.00 89.19 71 LEU A O 1
ATOM 580 N N . GLY A 1 72 ? -17.260 -10.956 8.714 1.00 91.50 72 GLY A N 1
ATOM 581 C CA . GLY A 1 72 ? -17.444 -10.897 10.170 1.00 91.50 72 GLY A CA 1
ATOM 582 C C . GLY A 1 72 ? -16.381 -10.061 10.901 1.00 91.50 72 GLY A C 1
ATOM 583 O O . GLY A 1 72 ? -16.241 -10.137 12.124 1.00 91.50 72 GLY A O 1
ATOM 584 N N . MET A 1 73 ? -15.607 -9.244 10.178 1.00 89.81 73 MET A N 1
ATOM 585 C CA . MET A 1 73 ? -14.511 -8.472 10.751 1.00 89.81 73 MET A CA 1
ATOM 586 C C . MET A 1 73 ? -15.026 -7.161 11.343 1.00 89.81 73 MET A C 1
ATOM 588 O O . MET A 1 73 ? -15.653 -6.335 10.675 1.00 89.81 73 MET A O 1
ATOM 592 N N . ARG A 1 74 ? -14.677 -6.903 12.610 1.00 88.62 74 ARG A N 1
ATOM 593 C CA . ARG A 1 74 ? -14.858 -5.569 13.201 1.00 88.62 74 ARG A CA 1
ATOM 594 C C . ARG A 1 74 ? -14.073 -4.556 12.371 1.00 88.62 74 ARG A C 1
ATOM 596 O O . ARG A 1 74 ? -12.907 -4.792 12.066 1.00 88.62 74 ARG A O 1
ATOM 603 N N . SER A 1 75 ? -14.668 -3.399 12.086 1.00 86.38 75 SER A N 1
ATOM 604 C CA . SER A 1 75 ? -14.083 -2.407 11.173 1.00 86.38 75 SER A CA 1
ATOM 605 C C . SER A 1 75 ? -12.661 -1.983 11.540 1.00 86.38 75 SER A C 1
ATOM 607 O O . SER A 1 75 ? -11.845 -1.762 10.659 1.00 86.38 75 SER A O 1
ATOM 609 N N . ARG A 1 76 ? -12.346 -1.943 12.836 1.00 85.38 76 ARG A N 1
ATOM 610 C CA . ARG A 1 76 ? -11.002 -1.634 13.330 1.00 85.38 76 ARG A CA 1
ATOM 611 C C . ARG A 1 76 ? -9.980 -2.741 13.051 1.00 85.38 76 ARG A C 1
ATOM 613 O O . ARG A 1 76 ? -8.833 -2.434 12.773 1.00 85.38 76 ARG A O 1
ATOM 620 N N . LYS A 1 77 ? -10.382 -4.018 13.124 1.00 90.62 77 LYS A N 1
ATOM 621 C CA . LYS A 1 77 ? -9.506 -5.137 12.737 1.00 90.62 77 LYS A CA 1
ATOM 622 C C . LYS A 1 77 ? -9.227 -5.091 11.237 1.00 90.62 77 LYS A C 1
ATOM 624 O O . LYS A 1 77 ? -8.081 -5.240 10.856 1.00 90.62 77 LYS A O 1
ATOM 629 N N . ALA A 1 78 ? -10.254 -4.817 10.428 1.00 92.81 78 ALA A N 1
ATOM 630 C CA . ALA A 1 78 ? -10.102 -4.661 8.984 1.00 92.81 78 ALA A CA 1
ATOM 631 C C . ALA A 1 78 ? -9.107 -3.540 8.629 1.00 92.81 78 ALA A C 1
ATOM 633 O O . ALA A 1 78 ? -8.188 -3.799 7.868 1.00 92.81 78 ALA A O 1
ATOM 634 N N . GLY A 1 79 ? -9.221 -2.353 9.243 1.00 92.38 79 GLY A N 1
ATOM 635 C CA . GLY A 1 79 ? -8.266 -1.252 9.025 1.00 92.38 79 GLY A CA 1
ATOM 636 C C . GLY A 1 79 ? -6.827 -1.614 9.410 1.00 92.38 79 GLY A C 1
ATOM 637 O O . GLY A 1 79 ? -5.907 -1.429 8.623 1.00 92.38 79 GLY A O 1
ATOM 638 N N . ILE A 1 80 ? -6.629 -2.251 10.573 1.00 92.56 80 ILE A N 1
ATOM 639 C CA . ILE A 1 80 ? -5.302 -2.749 10.981 1.00 92.56 80 ILE A CA 1
ATOM 640 C C . ILE A 1 80 ? -4.743 -3.732 9.944 1.00 92.56 80 ILE A C 1
ATOM 642 O O . ILE A 1 80 ? -3.588 -3.604 9.553 1.00 92.56 80 ILE A O 1
ATOM 646 N N . THR A 1 81 ? -5.545 -4.691 9.475 1.00 94.94 81 THR A N 1
ATOM 647 C CA . THR A 1 81 ? -5.117 -5.638 8.437 1.00 94.94 81 THR A CA 1
ATOM 648 C C . THR A 1 81 ? -4.763 -4.927 7.128 1.00 94.94 81 THR A C 1
ATOM 650 O O . THR A 1 81 ? -3.744 -5.264 6.532 1.00 94.94 81 THR A O 1
ATOM 653 N N . CYS A 1 82 ? -5.537 -3.919 6.713 1.00 96.06 82 CYS A N 1
ATOM 654 C CA . CYS A 1 82 ? -5.230 -3.107 5.534 1.00 96.06 82 CYS A CA 1
ATOM 655 C C . CYS A 1 82 ? -3.881 -2.392 5.670 1.00 96.06 82 CYS A C 1
ATOM 657 O O . CYS A 1 82 ? -3.078 -2.490 4.752 1.00 96.06 82 CYS A O 1
ATOM 659 N N . PHE A 1 83 ? -3.565 -1.783 6.821 1.00 95.88 83 PHE A N 1
ATOM 660 C CA . PHE A 1 83 ? -2.246 -1.165 7.039 1.00 95.88 83 PHE A CA 1
ATOM 661 C C . PHE A 1 83 ? -1.088 -2.146 6.816 1.00 95.88 83 PHE A C 1
ATOM 663 O O . PHE A 1 83 ? -0.096 -1.795 6.180 1.00 95.88 83 PHE A O 1
ATOM 670 N N . TYR A 1 84 ? -1.215 -3.380 7.312 1.00 95.81 84 TYR A N 1
ATOM 671 C CA . TYR A 1 84 ? -0.180 -4.402 7.144 1.00 95.81 84 TYR A CA 1
ATOM 672 C C . TYR A 1 84 ? -0.101 -4.975 5.725 1.00 95.81 84 TYR A C 1
ATOM 674 O O . TYR A 1 84 ? 0.970 -5.424 5.337 1.00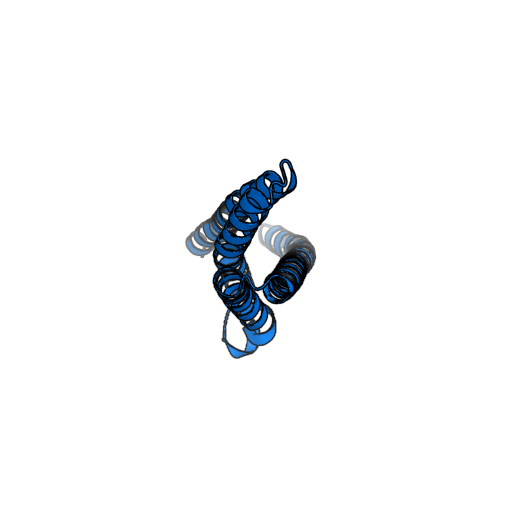 95.81 84 TYR A O 1
ATOM 682 N N . LEU A 1 85 ? -1.194 -4.965 4.956 1.00 96.50 85 LEU A N 1
ATOM 683 C CA . LEU A 1 85 ? -1.204 -5.399 3.552 1.00 96.50 85 LEU A CA 1
ATOM 684 C C . LEU A 1 85 ? -0.713 -4.312 2.594 1.00 96.50 85 LEU A C 1
ATOM 686 O O . LEU A 1 85 ? -0.010 -4.601 1.630 1.00 96.50 85 LEU A O 1
ATOM 690 N N . GLU A 1 86 ? -1.070 -3.060 2.857 1.00 96.50 86 GLU A N 1
ATOM 691 C CA . GLU A 1 86 ? -0.691 -1.921 2.023 1.00 96.50 86 GLU A CA 1
ATOM 692 C C . GLU A 1 86 ? 0.792 -1.574 2.193 1.00 96.50 86 GLU A C 1
ATOM 694 O O . GLU A 1 86 ? 1.431 -1.172 1.229 1.00 96.50 86 GLU A O 1
ATOM 699 N N . ALA A 1 87 ? 1.380 -1.803 3.371 1.00 97.44 87 ALA A N 1
ATOM 700 C CA . ALA A 1 87 ? 2.803 -1.572 3.620 1.00 97.44 87 ALA A CA 1
ATOM 701 C C . ALA A 1 87 ? 3.755 -2.316 2.651 1.00 97.44 87 ALA A C 1
ATOM 703 O O . ALA A 1 87 ? 4.555 -1.650 1.991 1.00 97.44 87 ALA A O 1
ATOM 704 N N . PRO A 1 88 ? 3.691 -3.657 2.490 1.00 97.38 88 PRO A N 1
ATOM 705 C CA . PRO A 1 88 ? 4.525 -4.362 1.518 1.00 97.38 88 PRO A CA 1
ATOM 706 C C . PRO A 1 88 ? 4.188 -3.985 0.069 1.00 97.38 88 PRO A C 1
ATOM 708 O O . PRO A 1 88 ? 5.081 -3.993 -0.775 1.00 97.38 88 PRO A O 1
ATOM 711 N N . ALA A 1 89 ? 2.942 -3.597 -0.232 1.00 97.56 89 ALA A N 1
ATOM 712 C CA . ALA A 1 89 ? 2.576 -3.117 -1.565 1.00 97.56 89 ALA A CA 1
ATOM 713 C C . ALA A 1 89 ? 3.247 -1.770 -1.887 1.00 97.56 89 ALA A C 1
ATOM 715 O O . ALA A 1 89 ? 3.824 -1.605 -2.961 1.00 97.56 89 ALA A O 1
ATOM 716 N N . LEU A 1 90 ? 3.238 -0.829 -0.937 1.00 97.69 90 LEU A N 1
ATOM 717 C CA . LEU A 1 90 ? 3.931 0.457 -1.046 1.00 97.69 90 LEU A CA 1
ATOM 718 C C . LEU A 1 90 ? 5.451 0.270 -1.138 1.00 97.69 90 LEU A C 1
ATOM 720 O O . LEU A 1 90 ? 6.102 0.946 -1.930 1.00 97.69 90 LEU A O 1
ATOM 724 N N . MET A 1 91 ? 6.008 -0.687 -0.392 1.00 97.88 91 MET A N 1
ATOM 725 C CA . MET A 1 91 ? 7.424 -1.052 -0.483 1.00 97.88 91 MET A CA 1
ATOM 726 C C . MET A 1 91 ? 7.786 -1.585 -1.875 1.00 97.88 91 MET A C 1
ATOM 728 O O . MET A 1 91 ? 8.790 -1.172 -2.453 1.00 97.88 91 MET A O 1
ATOM 732 N N . ALA A 1 92 ? 6.958 -2.466 -2.445 1.00 97.25 92 ALA A N 1
ATOM 733 C CA . ALA A 1 92 ? 7.157 -2.970 -3.802 1.00 97.25 92 ALA A CA 1
ATOM 734 C C . ALA A 1 92 ? 7.127 -1.830 -4.833 1.00 97.25 92 ALA A C 1
ATOM 736 O O . ALA A 1 92 ? 7.989 -1.771 -5.708 1.00 97.25 92 ALA A O 1
ATOM 737 N N . VAL A 1 93 ? 6.195 -0.882 -4.689 1.00 97.19 93 VAL A N 1
ATOM 738 C CA . VAL A 1 93 ? 6.137 0.319 -5.536 1.00 97.19 93 VAL A CA 1
ATOM 739 C C . VAL A 1 93 ? 7.391 1.181 -5.384 1.00 97.19 93 VAL A C 1
ATOM 741 O O . VAL A 1 93 ? 7.939 1.613 -6.395 1.00 97.19 93 VAL A O 1
ATOM 744 N N . ALA A 1 94 ? 7.884 1.396 -4.161 1.00 97.56 94 ALA A N 1
ATOM 745 C CA . ALA A 1 94 ? 9.119 2.144 -3.927 1.00 97.56 94 ALA A CA 1
ATOM 746 C C . ALA A 1 94 ? 10.314 1.509 -4.656 1.00 97.56 94 ALA A C 1
ATOM 748 O O . ALA A 1 94 ? 11.046 2.200 -5.360 1.00 97.56 94 ALA A O 1
ATOM 749 N N . LEU A 1 95 ? 10.474 0.186 -4.553 1.00 96.81 95 LEU A N 1
ATOM 750 C CA . LEU A 1 95 ? 11.549 -0.547 -5.229 1.00 96.81 95 LEU A CA 1
ATOM 751 C C . LEU A 1 95 ? 11.455 -0.449 -6.755 1.00 96.81 95 LEU A C 1
ATOM 753 O O . LEU A 1 95 ? 12.466 -0.260 -7.429 1.00 96.81 95 LEU A O 1
ATOM 757 N N . VAL A 1 96 ? 10.245 -0.562 -7.300 1.00 96.62 96 VAL A N 1
ATOM 758 C CA . VAL A 1 96 ? 9.998 -0.419 -8.738 1.00 96.62 96 VAL A CA 1
ATOM 759 C C . VAL A 1 96 ? 10.337 0.994 -9.210 1.00 96.62 96 VAL A C 1
ATOM 761 O O . VAL A 1 96 ? 11.090 1.151 -10.164 1.00 96.62 96 VAL A O 1
ATOM 764 N N . LEU A 1 97 ? 9.851 2.025 -8.515 1.00 95.94 97 LEU A N 1
ATOM 765 C CA . LEU A 1 97 ? 10.123 3.421 -8.865 1.00 95.94 97 LEU A CA 1
ATOM 766 C C . LEU A 1 97 ? 11.613 3.765 -8.761 1.00 95.94 97 LEU A C 1
ATOM 768 O O . LEU A 1 97 ? 12.103 4.568 -9.552 1.00 95.94 97 LEU A O 1
ATOM 772 N N . HIS A 1 98 ? 12.326 3.154 -7.811 1.00 96.25 98 HIS A N 1
ATOM 773 C CA . HIS A 1 98 ? 13.769 3.324 -7.671 1.00 96.25 98 HIS A CA 1
ATOM 774 C C . HIS A 1 98 ? 14.509 2.758 -8.888 1.00 96.25 98 HIS A C 1
ATOM 776 O O . HIS A 1 98 ? 15.415 3.398 -9.413 1.00 96.25 98 HIS A O 1
ATOM 782 N N . ARG A 1 99 ? 14.069 1.600 -9.401 1.00 94.56 99 ARG A N 1
ATOM 783 C CA . ARG A 1 99 ? 14.606 1.013 -10.641 1.00 94.56 99 ARG A CA 1
ATOM 784 C C . ARG A 1 99 ? 14.257 1.813 -11.895 1.00 94.56 99 ARG A C 1
ATOM 786 O O . ARG A 1 99 ? 15.003 1.753 -12.861 1.00 94.56 99 ARG A O 1
ATOM 793 N N . GLU A 1 100 ? 13.155 2.558 -11.882 1.00 93.31 100 GLU A N 1
ATOM 794 C CA . GLU A 1 100 ? 12.783 3.484 -12.962 1.00 93.31 100 GLU A CA 1
ATOM 795 C C . GLU A 1 100 ? 13.636 4.772 -12.974 1.00 93.31 100 GLU A C 1
ATOM 797 O O . GLU A 1 100 ? 13.433 5.617 -13.841 1.00 93.31 100 GLU A O 1
ATOM 802 N N . GLY A 1 101 ? 14.573 4.945 -12.031 1.00 94.12 101 GLY A N 1
ATOM 803 C CA . GLY A 1 101 ? 15.446 6.121 -11.961 1.00 94.12 101 GLY A CA 1
ATOM 804 C C . GLY A 1 101 ? 14.782 7.363 -11.360 1.00 94.12 101 GLY A C 1
ATOM 805 O O . GLY A 1 101 ? 15.342 8.452 -11.429 1.00 94.12 101 GLY A O 1
ATOM 806 N N . ASN A 1 102 ? 13.597 7.228 -10.755 1.00 92.62 102 ASN A N 1
ATOM 807 C CA . ASN A 1 102 ? 12.987 8.334 -10.022 1.00 92.62 102 ASN A CA 1
ATOM 808 C C . ASN A 1 102 ? 13.731 8.547 -8.699 1.00 92.62 102 ASN A C 1
ATOM 810 O O . ASN A 1 102 ? 13.863 7.612 -7.916 1.00 92.62 102 ASN A O 1
ATOM 814 N N . GLU A 1 103 ? 14.150 9.773 -8.394 1.00 90.19 103 GLU A N 1
ATOM 815 C CA . GLU A 1 103 ? 14.902 10.043 -7.157 1.00 90.19 103 GLU A CA 1
ATOM 816 C C . GLU A 1 103 ? 13.983 10.284 -5.949 1.00 90.19 103 GLU A C 1
ATOM 818 O O . GLU A 1 103 ? 14.207 9.755 -4.861 1.00 90.19 103 GLU A O 1
ATOM 823 N N . PHE A 1 104 ? 12.900 11.046 -6.135 1.00 94.44 104 PHE A N 1
ATOM 824 C CA . PHE A 1 104 ? 12.070 11.517 -5.019 1.00 94.44 104 PHE A CA 1
ATOM 825 C C . PHE A 1 104 ? 10.884 10.601 -4.681 1.00 94.44 104 PHE A C 1
ATOM 827 O O . PHE A 1 104 ? 10.592 10.333 -3.514 1.00 94.44 104 PHE A O 1
ATOM 834 N N . LEU A 1 105 ? 10.184 10.092 -5.699 1.00 93.62 105 LEU A N 1
ATOM 835 C CA . LEU A 1 105 ? 8.987 9.265 -5.511 1.00 93.62 105 LEU A CA 1
ATOM 836 C C . LEU A 1 105 ? 9.241 7.978 -4.699 1.00 93.62 105 LEU A C 1
ATOM 838 O O . LEU A 1 105 ? 8.438 7.697 -3.806 1.00 93.62 105 LEU A O 1
ATOM 842 N N . PRO A 1 106 ? 10.329 7.210 -4.920 1.00 96.19 106 PRO A N 1
ATOM 843 C CA . PRO A 1 106 ? 10.601 6.012 -4.126 1.00 96.19 106 PRO A CA 1
ATOM 844 C C . PRO A 1 106 ? 10.706 6.304 -2.636 1.00 96.19 106 PRO A C 1
ATOM 846 O O . PRO A 1 106 ? 10.179 5.542 -1.831 1.00 96.19 106 PRO A O 1
ATOM 849 N N . LEU A 1 107 ? 11.338 7.424 -2.271 1.00 96.81 107 LEU A N 1
ATOM 850 C CA . LEU A 1 107 ? 11.512 7.827 -0.880 1.00 96.81 107 LEU A CA 1
ATOM 851 C C . LEU A 1 107 ? 10.157 8.079 -0.208 1.00 96.81 107 LEU A C 1
ATOM 853 O O . LEU A 1 107 ? 9.921 7.598 0.898 1.00 96.81 107 LEU A O 1
ATOM 857 N N . MET A 1 108 ? 9.237 8.759 -0.897 1.00 95.88 108 MET A N 1
ATOM 858 C CA . MET A 1 108 ? 7.883 9.003 -0.388 1.00 95.88 108 MET A CA 1
ATOM 859 C C . MET A 1 108 ? 7.113 7.697 -0.155 1.00 95.88 108 MET A C 1
ATOM 861 O O . MET A 1 108 ? 6.497 7.519 0.898 1.00 95.88 108 MET A O 1
ATOM 865 N N . PHE A 1 109 ? 7.181 6.759 -1.104 1.00 96.25 109 PHE A N 1
ATOM 866 C CA . PHE A 1 109 ? 6.543 5.446 -0.967 1.00 96.25 109 PHE A CA 1
ATOM 867 C C . PHE A 1 109 ? 7.204 4.582 0.112 1.00 96.25 109 PHE A C 1
ATOM 869 O O . PHE A 1 109 ? 6.504 3.887 0.847 1.00 96.25 109 PHE A O 1
ATOM 876 N N . PHE A 1 110 ? 8.525 4.661 0.262 1.00 97.44 110 PHE A N 1
ATOM 877 C CA . PHE A 1 110 ? 9.270 3.963 1.306 1.00 97.44 110 PHE A CA 1
ATOM 878 C C . PHE A 1 110 ? 8.905 4.482 2.702 1.00 97.44 110 PHE A C 1
ATOM 880 O O . PHE A 1 110 ? 8.584 3.700 3.596 1.00 97.44 110 PHE A O 1
ATOM 887 N N . ILE A 1 111 ? 8.868 5.805 2.882 1.00 97.38 111 ILE A N 1
ATOM 888 C CA . ILE A 1 111 ? 8.422 6.432 4.132 1.00 97.38 111 ILE A CA 1
ATOM 889 C C . ILE A 1 111 ? 6.983 6.007 4.446 1.00 97.38 111 ILE A C 1
ATOM 891 O O . ILE A 1 111 ? 6.693 5.603 5.573 1.00 97.38 111 ILE A O 1
ATOM 895 N N . ALA A 1 112 ? 6.087 6.022 3.454 1.00 95.69 112 ALA A N 1
ATOM 896 C CA . ALA A 1 112 ? 4.721 5.538 3.632 1.00 95.69 112 ALA A CA 1
ATOM 897 C C . ALA A 1 112 ? 4.689 4.053 4.047 1.00 95.69 112 ALA A C 1
ATOM 899 O O . ALA A 1 112 ? 3.997 3.702 5.003 1.00 95.69 112 ALA A O 1
ATOM 900 N N . ALA A 1 113 ? 5.491 3.197 3.409 1.00 96.75 113 ALA A N 1
ATOM 901 C CA . ALA A 1 113 ? 5.594 1.778 3.743 1.00 96.75 113 ALA A CA 1
ATOM 902 C C . ALA A 1 113 ? 6.049 1.530 5.192 1.00 96.75 113 ALA A C 1
ATOM 904 O O . ALA A 1 113 ? 5.623 0.550 5.797 1.00 96.75 113 ALA A O 1
ATOM 905 N N . VAL A 1 114 ? 6.853 2.424 5.779 1.00 97.44 114 VAL A N 1
ATOM 906 C CA . VAL A 1 114 ? 7.264 2.359 7.195 1.00 97.44 114 VAL A CA 1
ATOM 907 C C . VAL A 1 114 ? 6.198 2.938 8.131 1.00 97.44 114 VAL A C 1
ATOM 909 O O . VAL A 1 114 ? 5.939 2.387 9.204 1.00 97.44 114 VAL A O 1
ATOM 912 N N . ILE A 1 115 ? 5.538 4.030 7.739 1.00 95.81 115 ILE A N 1
ATOM 913 C CA . ILE A 1 115 ? 4.506 4.679 8.561 1.00 95.81 115 ILE A CA 1
ATOM 914 C C . ILE A 1 115 ? 3.272 3.783 8.720 1.00 95.81 115 ILE A C 1
ATOM 916 O O . ILE A 1 115 ? 2.675 3.757 9.797 1.00 95.81 115 ILE A O 1
ATOM 920 N N . TYR A 1 116 ? 2.885 3.029 7.690 1.00 93.81 116 TYR A N 1
ATOM 921 C CA . TYR A 1 116 ? 1.665 2.213 7.708 1.00 93.81 116 TYR A CA 1
ATOM 922 C C . TYR A 1 116 ? 1.673 1.135 8.812 1.00 93.81 116 TYR A C 1
ATOM 924 O O . TYR A 1 116 ? 0.740 1.110 9.620 1.00 93.81 116 TYR A O 1
ATOM 932 N N . PRO A 1 117 ? 2.718 0.297 8.959 1.00 93.88 117 PRO A N 1
ATOM 933 C CA . PRO A 1 117 ? 2.835 -0.654 10.063 1.00 93.88 117 PRO A CA 1
ATOM 934 C C . PRO A 1 117 ? 2.875 0.024 11.432 1.00 93.88 117 PRO A C 1
ATOM 936 O O . PRO A 1 117 ? 2.277 -0.485 12.381 1.00 93.88 117 PRO A O 1
ATOM 939 N N . VAL A 1 118 ? 3.536 1.183 11.548 1.00 94.00 118 VAL A N 1
ATOM 940 C CA . VAL A 1 118 ? 3.571 1.967 12.795 1.00 94.00 118 VAL A CA 1
ATOM 941 C C . VAL A 1 118 ? 2.164 2.446 13.162 1.00 94.00 118 VAL A C 1
ATOM 943 O O . VAL A 1 118 ? 1.733 2.281 14.306 1.00 94.00 118 VAL A O 1
ATOM 946 N N . ALA A 1 119 ? 1.402 2.959 12.194 1.00 90.56 119 ALA A N 1
ATOM 947 C CA . ALA A 1 119 ? 0.008 3.348 12.380 1.00 90.56 119 ALA A CA 1
ATOM 948 C C . ALA A 1 119 ? -0.865 2.144 12.779 1.00 90.56 119 ALA A C 1
ATOM 950 O O . ALA A 1 119 ? -1.613 2.227 13.759 1.00 90.56 119 ALA A O 1
ATOM 951 N N . GLY A 1 120 ? -0.707 1.001 12.103 1.00 90.31 120 GLY A N 1
ATOM 952 C CA . GLY A 1 120 ? -1.374 -0.258 12.450 1.00 90.31 120 GLY A CA 1
ATOM 953 C C . GLY A 1 120 ? -1.041 -0.736 13.870 1.00 90.31 120 GLY A C 1
ATOM 954 O O . GLY A 1 120 ? -1.927 -1.145 14.632 1.00 90.31 120 GLY A O 1
ATOM 955 N N . PHE A 1 121 ? 0.217 -0.602 14.289 1.00 91.00 121 PHE A N 1
ATOM 956 C CA . PHE A 1 121 ? 0.676 -0.953 15.630 1.00 91.00 121 PHE A CA 1
ATOM 957 C C . PHE A 1 121 ? 0.091 -0.033 16.709 1.00 91.00 121 PHE A C 1
ATOM 959 O O . PHE A 1 121 ? -0.436 -0.511 17.717 1.00 91.00 121 PHE A O 1
ATOM 966 N N . ILE A 1 122 ? 0.101 1.285 16.493 1.00 87.69 122 ILE A N 1
ATOM 967 C CA . ILE A 1 122 ? -0.521 2.255 17.408 1.00 87.69 122 ILE A CA 1
ATOM 968 C C . ILE A 1 122 ? -2.033 1.996 17.508 1.00 87.69 122 ILE A C 1
ATOM 970 O O . ILE A 1 122 ? -2.609 2.001 18.606 1.00 87.69 122 ILE A O 1
ATOM 974 N N . ALA A 1 123 ? -2.685 1.709 16.377 1.00 82.81 123 ALA A N 1
ATOM 975 C CA . ALA A 1 123 ? -4.106 1.385 16.324 1.00 82.81 123 ALA A CA 1
ATOM 976 C C . ALA A 1 123 ? -4.444 0.102 17.106 1.00 82.81 123 ALA A C 1
ATOM 978 O O . ALA A 1 123 ? -5.502 0.056 17.754 1.00 82.81 123 ALA A O 1
ATOM 979 N N . SER A 1 124 ? -3.549 -0.895 17.103 1.00 81.44 124 SER A N 1
ATOM 980 C CA . SER A 1 124 ? -3.710 -2.164 17.826 1.00 81.44 124 SER A CA 1
ATOM 981 C C . SER A 1 124 ? -3.443 -2.048 19.334 1.00 81.44 124 SER A C 1
ATOM 983 O O . SER A 1 124 ? -4.223 -2.574 20.131 1.00 81.44 124 SER A O 1
ATOM 985 N N . LYS A 1 125 ? -2.425 -1.290 19.774 1.00 77.00 125 LYS A N 1
ATOM 986 C CA . LYS A 1 125 ? -2.125 -1.091 21.209 1.00 77.00 125 LYS A CA 1
ATOM 987 C C . LYS A 1 125 ? -3.259 -0.402 21.966 1.00 77.00 125 LYS A C 1
ATOM 989 O O . LYS A 1 125 ? -3.630 -0.848 23.052 1.00 77.00 125 LYS A O 1
ATOM 994 N N . LYS A 1 126 ? -3.908 0.594 21.350 1.00 64.19 126 LYS A N 1
ATOM 995 C CA . LYS A 1 126 ? -5.110 1.249 21.904 1.00 64.19 126 LYS A CA 1
ATOM 996 C C . LYS A 1 126 ? -6.299 0.292 22.121 1.00 64.19 126 LYS A C 1
ATOM 998 O O . LYS A 1 126 ? -7.318 0.713 22.660 1.00 64.19 126 LYS A O 1
ATOM 1003 N N . PHE A 1 127 ? -6.246 -0.956 21.648 1.00 55.19 127 PHE A N 1
ATOM 1004 C CA . PHE A 1 127 ? -7.283 -1.961 21.899 1.00 55.19 127 PHE A CA 1
ATOM 1005 C C . PHE A 1 127 ? -7.028 -2.761 23.183 1.00 55.19 127 PHE A C 1
ATOM 1007 O O . PHE A 1 127 ? -7.979 -3.022 23.919 1.00 55.19 127 PHE A O 1
ATOM 1014 N N . LYS A 1 128 ? -5.766 -3.105 23.488 1.00 58.09 128 LYS A N 1
ATOM 1015 C CA . LYS A 1 128 ? -5.426 -3.892 24.688 1.00 58.09 128 LYS A CA 1
ATOM 1016 C C . LYS A 1 128 ? -5.747 -3.142 25.984 1.00 58.09 128 LYS A C 1
ATOM 1018 O O . LYS A 1 128 ? -6.305 -3.743 26.890 1.00 58.09 128 LYS A O 1
ATOM 1023 N N . GLN A 1 129 ? -5.506 -1.830 26.039 1.00 56.41 129 GLN A N 1
ATOM 1024 C CA . GLN A 1 129 ? -5.824 -1.027 27.230 1.00 56.41 129 GLN A CA 1
ATOM 1025 C C . GLN A 1 129 ? -7.323 -0.991 27.566 1.00 56.41 129 GLN A C 1
ATOM 1027 O O . GLN A 1 129 ? -7.674 -0.972 28.735 1.00 56.41 129 GLN A O 1
ATOM 1032 N N . ILE A 1 130 ? -8.217 -1.039 26.572 1.00 53.03 130 ILE A N 1
ATOM 1033 C CA . ILE A 1 130 ? -9.669 -1.005 26.828 1.00 53.03 130 ILE A CA 1
ATOM 1034 C C . ILE A 1 130 ? -10.173 -2.361 27.340 1.00 53.03 130 ILE A C 1
ATOM 1036 O O . ILE A 1 130 ? -11.134 -2.402 28.098 1.00 53.03 130 ILE A O 1
ATOM 1040 N N . LYS A 1 131 ? -9.534 -3.470 26.944 1.00 49.59 131 LYS A N 1
ATOM 1041 C CA . LYS A 1 131 ? -9.946 -4.815 27.370 1.00 49.59 131 LYS A CA 1
ATOM 1042 C C . LYS A 1 131 ? -9.522 -5.144 28.808 1.00 49.59 131 LYS A C 1
ATOM 1044 O O . LYS A 1 131 ? -10.125 -6.018 29.398 1.00 49.59 131 LYS A O 1
ATOM 1049 N N . ASN A 1 132 ? -8.523 -4.449 29.356 1.00 50.97 132 ASN A N 1
ATOM 1050 C CA . ASN A 1 132 ? -8.079 -4.629 30.745 1.00 50.97 132 ASN A CA 1
ATOM 1051 C C . ASN A 1 132 ? -8.839 -3.735 31.749 1.00 50.97 132 ASN A C 1
ATOM 1053 O O . ASN A 1 132 ? -8.513 -3.737 32.929 1.00 50.97 132 ASN A O 1
ATOM 1057 N N . LEU A 1 133 ? -9.803 -2.940 31.276 1.00 49.31 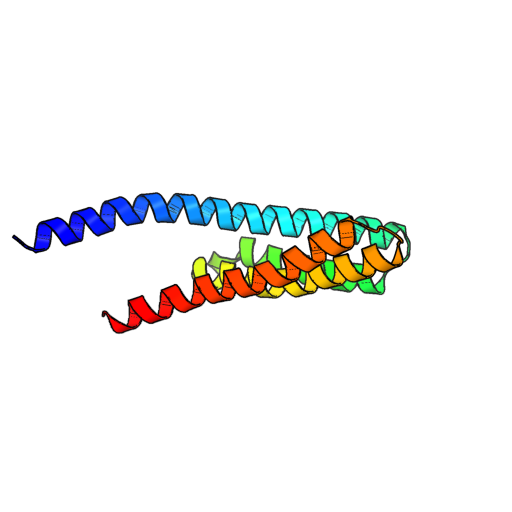133 LEU A N 1
ATOM 1058 C CA . LEU A 1 133 ? -10.624 -2.020 32.078 1.00 49.31 133 LEU A CA 1
ATOM 1059 C C . LEU A 1 133 ? -12.086 -2.491 32.220 1.00 49.31 133 LEU A C 1
ATOM 1061 O O . LEU A 1 133 ? -12.899 -1.768 32.791 1.00 49.31 133 LEU A O 1
ATOM 1065 N N . TYR A 1 134 ? -12.414 -3.666 31.678 1.00 43.75 134 TYR A N 1
ATOM 1066 C CA . TYR A 1 134 ? -13.707 -4.353 31.759 1.00 43.75 134 TYR A CA 1
ATOM 1067 C C . TYR A 1 134 ? -13.466 -5.806 32.151 1.00 43.75 134 TYR A C 1
ATOM 1069 O O . TYR A 1 134 ? -14.354 -6.368 32.820 1.00 43.75 134 TYR A O 1
#

Secondary structure (DSSP, 8-state):
--HHHHHHHHHHHHHHHHHHHHHHHHHHHHHHHHHHHHHHHHHHTT-HHHHHHHHHHHHHHHHHHHHTTTTT--HHHHHHHHHHHHHHHHHHHHHHHHHTT-SSHHHHHHHHHHHHHHHHHHHHHHHHHHHTT-

Radius of gyration: 18.31 Å; chains: 1; bounding box: 39×24×61 Å

Organism: NCBI:txid2022802

pLDDT: mean 85.13, std 18.57, range [42.59, 98.25]